Protein AF-A0A1I6FWN5-F1 (afdb_monomer_lite)

Radius of gyration: 14.23 Å; chains: 1; bounding box: 28×40×37 Å

Foldseek 3Di:
DPDDDPPPPPVVPQQWFAQPQARDTDQFQQLCCLCPVGPGPGNHPVVSCVVCVPGDRHGPVVVVVVD

Organism: NCBI:txid555875

Sequence (67 aa):
MLGDSPFDDRIADVHYVACRECGHLFETIEDDHLTGDCPGAVTTQVEYARQYPDAPLATRESVERSA

Structure (mmCIF, N/CA/C/O backbone):
data_AF-A0A1I6FWN5-F1
#
_entry.id   AF-A0A1I6FWN5-F1
#
loop_
_atom_site.group_PDB
_atom_site.id
_atom_site.type_symbol
_atom_site.label_atom_id
_atom_site.label_alt_id
_atom_site.label_comp_id
_atom_site.label_asym_id
_atom_site.label_entity_id
_atom_site.label_seq_id
_atom_site.pdbx_PDB_ins_code
_atom_site.Cartn_x
_atom_site.Cartn_y
_atom_site.Cartn_z
_atom_site.occupancy
_atom_site.B_iso_or_equiv
_atom_site.auth_seq_id
_atom_site.auth_comp_id
_atom_site.auth_asym_id
_atom_site.auth_atom_id
_atom_site.pdbx_PDB_model_num
ATOM 1 N N . MET A 1 1 ? 18.826 -23.729 -27.746 1.00 43.09 1 MET A N 1
ATOM 2 C CA . MET A 1 1 ? 17.618 -23.920 -26.923 1.00 43.09 1 MET A CA 1
ATOM 3 C C . MET A 1 1 ? 17.266 -22.554 -26.363 1.00 43.09 1 MET A C 1
ATOM 5 O O . MET A 1 1 ? 18.078 -22.003 -25.637 1.00 43.09 1 MET A O 1
ATOM 9 N N . LEU A 1 2 ? 16.168 -21.953 -26.824 1.00 55.06 2 LEU A N 1
ATOM 10 C CA . LEU A 1 2 ? 15.666 -20.677 -26.307 1.00 55.06 2 LEU A CA 1
ATOM 11 C C . LEU A 1 2 ? 14.931 -20.994 -25.007 1.00 55.06 2 LEU A C 1
ATOM 13 O O . LEU A 1 2 ? 13.841 -21.554 -25.045 1.00 55.06 2 LEU A O 1
ATOM 17 N N . GLY A 1 3 ? 15.579 -20.742 -23.880 1.00 56.91 3 GLY A N 1
ATOM 18 C CA . GLY A 1 3 ? 15.050 -21.090 -22.572 1.00 56.91 3 GLY A CA 1
ATOM 19 C C . GLY A 1 3 ? 15.859 -20.392 -21.503 1.00 56.91 3 GLY A C 1
ATOM 20 O O . GLY A 1 3 ? 16.843 -20.947 -21.040 1.00 56.91 3 GLY A O 1
ATOM 21 N N . ASP A 1 4 ? 15.479 -19.153 -21.227 1.00 46.75 4 ASP A N 1
ATOM 22 C CA . ASP A 1 4 ? 15.264 -18.646 -19.875 1.00 46.75 4 ASP A CA 1
ATOM 23 C C . ASP A 1 4 ? 14.625 -17.270 -20.071 1.00 46.75 4 ASP A C 1
ATOM 25 O O . ASP A 1 4 ? 15.289 -16.309 -20.452 1.00 46.75 4 ASP A O 1
ATOM 29 N N . SER A 1 5 ? 13.298 -17.204 -19.989 1.00 52.38 5 SER A N 1
ATOM 30 C CA . SER A 1 5 ? 12.629 -15.923 -19.812 1.00 52.38 5 SER A CA 1
ATOM 31 C C . SER A 1 5 ? 12.882 -15.536 -18.362 1.00 52.38 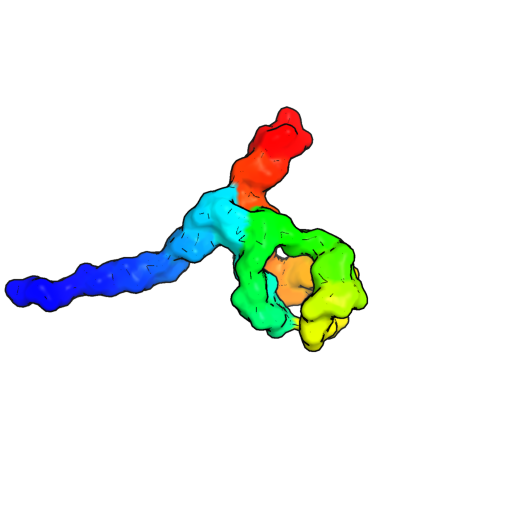5 SER A C 1
ATOM 33 O O . SER A 1 5 ? 12.285 -16.178 -17.493 1.00 52.38 5 SER A O 1
ATOM 35 N N . PRO A 1 6 ? 13.707 -14.515 -18.062 1.00 55.44 6 PRO A N 1
ATOM 36 C CA . PRO A 1 6 ? 13.617 -13.894 -16.766 1.00 55.44 6 PRO A CA 1
ATOM 37 C C . PRO A 1 6 ? 12.267 -13.183 -16.788 1.00 55.44 6 PRO A C 1
ATOM 39 O O . PRO A 1 6 ? 12.137 -12.063 -17.278 1.00 55.44 6 PRO A O 1
ATOM 42 N N . PHE A 1 7 ? 11.224 -13.855 -16.303 1.00 49.28 7 PHE A N 1
ATOM 43 C CA . PHE A 1 7 ? 10.161 -13.142 -15.615 1.00 49.28 7 PHE A CA 1
ATOM 44 C C . PHE A 1 7 ? 10.842 -12.545 -14.394 1.00 49.28 7 PHE A C 1
ATOM 46 O O . PHE A 1 7 ? 10.949 -13.147 -13.330 1.00 49.28 7 PHE A O 1
ATOM 53 N N . ASP A 1 8 ? 11.474 -11.418 -14.678 1.00 48.56 8 ASP A N 1
ATOM 54 C CA . ASP A 1 8 ? 12.164 -10.553 -13.773 1.00 48.56 8 ASP A CA 1
ATOM 55 C C . ASP A 1 8 ? 11.087 -10.075 -12.802 1.00 48.56 8 ASP A C 1
ATOM 57 O O . ASP A 1 8 ? 10.317 -9.154 -13.063 1.00 48.56 8 ASP A O 1
ATOM 61 N N . ASP A 1 9 ? 11.020 -10.770 -11.672 1.00 47.56 9 ASP A N 1
ATOM 62 C CA . ASP A 1 9 ? 10.363 -10.373 -10.426 1.00 47.56 9 ASP A CA 1
ATOM 63 C C . ASP A 1 9 ? 11.022 -9.095 -9.851 1.00 47.56 9 ASP A C 1
ATOM 65 O O . ASP A 1 9 ? 11.181 -8.932 -8.647 1.00 47.56 9 ASP A O 1
ATOM 69 N N . ARG A 1 10 ? 11.511 -8.197 -10.718 1.00 50.22 10 ARG A N 1
ATOM 70 C CA . ARG A 1 10 ? 12.103 -6.904 -10.374 1.00 50.22 10 ARG A CA 1
ATOM 71 C C . ARG A 1 10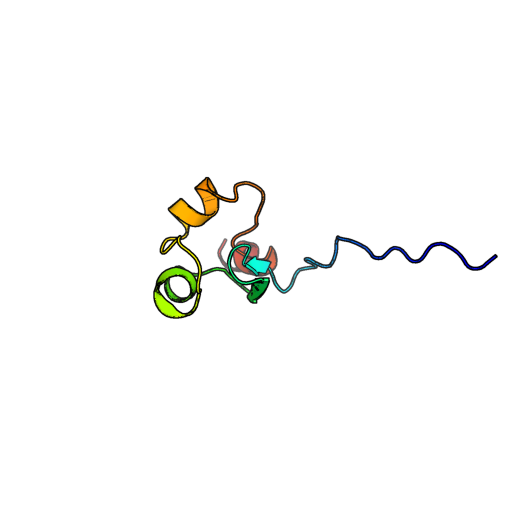 ? 11.424 -5.743 -11.084 1.00 50.22 10 ARG A C 1
ATOM 73 O O . ARG A 1 10 ? 11.716 -4.612 -10.722 1.00 50.22 10 ARG A O 1
ATOM 80 N N . ILE A 1 11 ? 10.391 -5.986 -11.906 1.00 48.00 11 ILE A N 1
ATOM 81 C CA . ILE A 1 11 ? 9.470 -4.929 -12.363 1.00 48.00 11 ILE A CA 1
ATOM 82 C C . ILE A 1 11 ? 8.481 -4.500 -11.253 1.00 48.00 11 ILE A C 1
ATOM 84 O O . ILE A 1 11 ? 7.300 -4.266 -11.485 1.00 48.00 11 ILE A O 1
ATOM 88 N N . ALA A 1 12 ? 8.971 -4.333 -10.027 1.00 50.94 12 ALA A N 1
ATOM 89 C CA . ALA A 1 12 ? 8.604 -3.164 -9.234 1.00 50.94 12 ALA A CA 1
ATOM 90 C C . ALA A 1 12 ? 9.579 -2.032 -9.633 1.00 50.94 12 ALA A C 1
ATOM 92 O O . ALA A 1 12 ? 10.296 -1.465 -8.809 1.00 50.94 12 ALA A O 1
ATOM 93 N N . ASP A 1 13 ? 9.699 -1.799 -10.946 1.00 55.06 13 ASP A N 1
ATOM 94 C CA . ASP A 1 13 ? 10.725 -0.957 -11.557 1.00 55.06 13 ASP A CA 1
ATOM 95 C C . ASP A 1 13 ? 10.237 0.491 -11.518 1.00 55.06 13 ASP A C 1
AT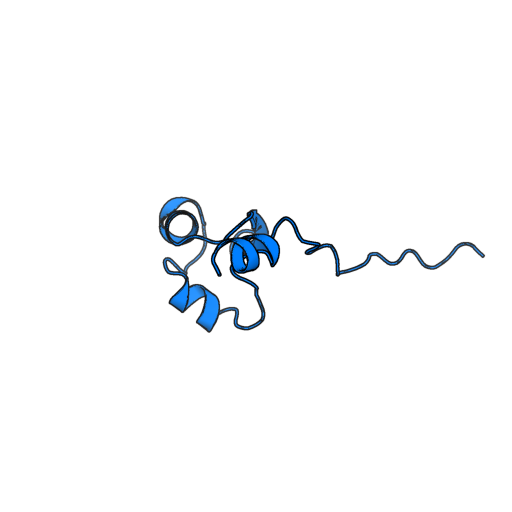OM 97 O O . ASP A 1 13 ? 9.380 0.899 -12.301 1.00 55.06 13 ASP A O 1
ATOM 101 N N . VAL A 1 14 ? 10.805 1.246 -10.576 1.00 59.72 14 VAL A N 1
ATOM 102 C CA . VAL A 1 14 ? 11.012 2.709 -10.564 1.00 59.72 14 VAL A CA 1
ATOM 103 C C . VAL A 1 14 ? 9.773 3.620 -10.545 1.00 59.72 14 VAL A C 1
ATOM 105 O O . VAL A 1 14 ? 9.842 4.689 -9.949 1.00 59.72 14 VAL A O 1
ATOM 108 N N . HIS A 1 15 ? 8.640 3.216 -11.115 1.00 69.56 15 HIS A N 1
ATOM 109 C CA . HIS A 1 15 ? 7.487 4.088 -11.353 1.00 69.56 15 HIS A CA 1
ATOM 110 C C . HIS A 1 15 ? 6.248 3.732 -10.537 1.00 69.56 15 HIS A C 1
ATOM 112 O O . HIS A 1 15 ? 5.437 4.620 -10.289 1.00 69.56 15 HIS A O 1
ATOM 118 N N . TYR A 1 16 ? 6.113 2.486 -10.070 1.00 79.81 16 TYR A N 1
ATOM 119 C CA . TYR A 1 16 ? 4.958 2.078 -9.268 1.00 79.81 16 TYR A CA 1
ATOM 120 C C . TYR A 1 16 ? 5.327 1.080 -8.163 1.00 79.81 16 TYR A C 1
ATOM 122 O O . TYR A 1 16 ? 6.190 0.220 -8.335 1.00 79.81 16 TYR A O 1
ATOM 130 N N . VAL A 1 17 ? 4.628 1.183 -7.036 1.00 85.50 17 VAL A N 1
ATOM 131 C CA . VAL A 1 17 ? 4.604 0.255 -5.906 1.00 85.50 17 VAL A CA 1
ATOM 132 C C . VAL A 1 17 ? 3.265 -0.480 -5.867 1.00 85.50 17 VAL A C 1
ATOM 134 O O . VAL A 1 17 ? 2.207 0.102 -6.102 1.00 85.50 17 VAL A O 1
ATOM 137 N N . ALA A 1 18 ? 3.300 -1.780 -5.583 1.00 86.62 18 ALA A N 1
ATOM 138 C CA . ALA A 1 18 ? 2.093 -2.592 -5.471 1.00 86.62 18 ALA A CA 1
ATOM 139 C C . ALA A 1 18 ? 1.554 -2.575 -4.037 1.00 86.62 18 ALA A C 1
ATOM 141 O O . ALA A 1 18 ? 2.268 -2.937 -3.096 1.00 86.62 18 ALA A O 1
ATOM 142 N N . CYS A 1 19 ? 0.277 -2.229 -3.876 1.00 86.94 19 CYS A N 1
ATOM 143 C CA . CYS A 1 19 ? -0.426 -2.413 -2.616 1.00 86.94 19 CYS A CA 1
ATOM 144 C C . CYS A 1 19 ? -0.568 -3.913 -2.332 1.00 86.94 19 CYS A C 1
ATOM 146 O O . CYS A 1 19 ? -1.099 -4.664 -3.146 1.00 86.94 19 CYS A O 1
ATOM 148 N N . ARG A 1 20 ? -0.098 -4.375 -1.174 1.00 86.62 20 ARG A N 1
ATOM 149 C CA . ARG A 1 20 ? -0.131 -5.792 -0.788 1.00 86.62 20 ARG A CA 1
ATOM 150 C C . ARG A 1 20 ? -1.523 -6.259 -0.389 1.00 86.62 20 ARG A C 1
ATOM 152 O O . ARG A 1 20 ? -1.784 -7.455 -0.453 1.00 86.62 20 ARG A O 1
ATOM 159 N N . GLU A 1 21 ? -2.403 -5.334 -0.020 1.00 86.75 21 GLU A N 1
ATOM 160 C CA . GLU A 1 21 ? -3.775 -5.659 0.364 1.00 86.75 21 GLU A CA 1
ATOM 161 C C . GLU A 1 21 ? -4.686 -5.851 -0.848 1.00 86.75 21 GLU A C 1
ATOM 163 O O . GLU A 1 21 ? -5.436 -6.822 -0.910 1.00 86.75 21 GLU A O 1
ATOM 168 N N . CYS A 1 22 ? -4.606 -4.952 -1.831 1.00 86.25 22 CYS A N 1
ATOM 169 C CA . CYS A 1 22 ? -5.509 -4.960 -2.983 1.00 86.25 22 CYS A CA 1
ATOM 170 C C . CYS A 1 22 ? -4.838 -5.349 -4.307 1.00 86.25 22 CYS A C 1
ATOM 172 O O . CYS A 1 22 ? -5.525 -5.627 -5.285 1.00 86.25 22 CYS A O 1
ATOM 174 N N . GLY A 1 23 ? -3.505 -5.385 -4.359 1.00 85.81 23 GLY A N 1
ATOM 175 C CA . GLY A 1 23 ? -2.731 -5.708 -5.560 1.00 85.81 23 GLY A CA 1
ATOM 176 C C . GLY A 1 23 ? -2.653 -4.581 -6.595 1.00 85.81 23 GLY A C 1
ATOM 177 O O . GLY A 1 23 ? -2.016 -4.767 -7.630 1.00 85.81 23 GLY A O 1
ATOM 178 N N . HIS A 1 24 ? -3.278 -3.425 -6.346 1.00 85.62 24 HIS A N 1
ATOM 179 C CA . HIS A 1 24 ? -3.226 -2.281 -7.257 1.00 85.62 24 HIS A CA 1
ATOM 180 C C . HIS A 1 24 ? -1.859 -1.590 -7.225 1.00 85.62 24 HIS A C 1
ATOM 182 O O . HIS A 1 24 ? -1.183 -1.549 -6.196 1.00 85.62 24 HIS A O 1
ATOM 188 N N . LEU A 1 25 ? -1.464 -1.048 -8.375 1.00 86.06 25 LEU A N 1
ATOM 189 C CA . LEU A 1 25 ? -0.208 -0.330 -8.563 1.00 86.06 25 LEU A CA 1
ATOM 190 C C . LEU A 1 25 ? -0.433 1.172 -8.367 1.00 86.06 25 LEU A C 1
ATOM 192 O O . LEU A 1 25 ? -1.307 1.751 -9.010 1.00 86.06 25 LEU A O 1
ATOM 196 N N . PHE A 1 26 ? 0.384 1.792 -7.522 1.00 85.62 26 PHE A N 1
ATOM 197 C CA . PHE A 1 26 ? 0.350 3.220 -7.203 1.00 85.62 26 PHE A CA 1
ATOM 198 C C . PHE A 1 26 ? 1.745 3.819 -7.321 1.00 85.62 26 PHE A C 1
ATOM 200 O O . PHE A 1 26 ? 2.727 3.111 -7.159 1.00 85.62 26 PHE A O 1
ATOM 207 N N . GLU A 1 27 ? 1.873 5.119 -7.570 1.00 83.81 27 GLU A N 1
ATOM 208 C CA . GLU A 1 27 ? 3.186 5.786 -7.489 1.00 83.81 27 GLU A CA 1
ATOM 209 C C . GLU A 1 27 ? 3.663 5.879 -6.026 1.00 83.81 27 GLU A C 1
ATOM 211 O O . GLU A 1 27 ? 4.845 5.689 -5.727 1.00 83.81 27 GLU A O 1
ATOM 216 N N . THR A 1 28 ? 2.710 6.092 -5.113 1.00 85.75 28 THR A N 1
ATOM 217 C CA . THR A 1 28 ? 2.890 6.121 -3.660 1.00 85.75 28 THR A CA 1
ATOM 218 C C . THR A 1 28 ? 1.639 5.543 -2.989 1.00 85.75 28 THR A C 1
ATOM 220 O O . THR A 1 28 ? 0.520 5.877 -3.369 1.00 85.75 28 THR A O 1
ATOM 223 N N . ILE A 1 29 ? 1.817 4.677 -1.992 1.00 86.25 29 ILE A N 1
ATOM 224 C CA . ILE A 1 29 ? 0.766 4.206 -1.086 1.00 86.25 29 ILE A CA 1
ATOM 225 C C . ILE A 1 29 ? 0.511 5.316 -0.062 1.00 86.25 29 ILE A C 1
ATOM 227 O O . ILE A 1 29 ? 1.257 5.466 0.904 1.00 86.25 29 ILE A O 1
ATOM 231 N N . GLU A 1 30 ? -0.535 6.104 -0.282 1.00 86.25 30 GLU A N 1
ATOM 232 C CA . GLU A 1 30 ? -0.949 7.168 0.635 1.00 86.25 30 GLU A CA 1
ATOM 233 C C . GLU A 1 30 ? -2.026 6.684 1.614 1.00 86.25 30 GLU A C 1
ATOM 235 O O . GLU A 1 30 ? -2.765 5.738 1.331 1.00 86.25 30 GLU A O 1
ATOM 240 N N . ASP A 1 31 ? -2.161 7.365 2.757 1.00 85.12 31 ASP A N 1
ATOM 241 C CA . ASP A 1 31 ? -3.219 7.063 3.730 1.00 85.12 31 ASP A CA 1
ATOM 242 C C . ASP A 1 31 ? -4.615 7.205 3.106 1.00 85.12 31 ASP A C 1
ATOM 244 O O . ASP A 1 31 ? -5.511 6.446 3.453 1.00 85.12 31 ASP A O 1
ATOM 248 N N . ASP A 1 32 ? -4.804 8.115 2.146 1.00 85.88 32 ASP A N 1
ATOM 249 C CA . ASP A 1 32 ? -6.084 8.286 1.444 1.00 85.88 32 ASP A CA 1
ATOM 250 C C . ASP A 1 32 ? -6.510 7.002 0.712 1.00 85.88 32 ASP A C 1
ATOM 252 O O . ASP A 1 32 ? -7.638 6.530 0.874 1.00 85.88 32 ASP A O 1
ATOM 256 N N . HIS A 1 33 ? -5.565 6.355 0.015 1.00 86.38 33 HIS A N 1
ATOM 257 C CA . HIS A 1 33 ? -5.801 5.047 -0.592 1.00 86.38 33 HIS A CA 1
ATOM 258 C C . HIS A 1 33 ? -6.161 4.002 0.472 1.00 86.38 33 HIS A C 1
ATOM 260 O O . HIS A 1 33 ? -7.164 3.303 0.326 1.00 86.38 33 HIS A O 1
ATOM 266 N N . LEU A 1 34 ? -5.369 3.916 1.546 1.00 84.69 34 LEU A N 1
ATOM 267 C CA . LEU A 1 34 ? -5.555 2.933 2.618 1.00 84.69 34 LEU A CA 1
ATOM 268 C C . LEU A 1 34 ? -6.881 3.120 3.375 1.00 84.69 34 LEU A C 1
ATOM 270 O O . LEU A 1 34 ? -7.495 2.147 3.796 1.00 84.69 34 LEU A O 1
ATOM 274 N N . THR A 1 35 ? -7.353 4.357 3.534 1.00 84.31 35 THR A N 1
ATOM 275 C CA . THR A 1 35 ? -8.574 4.657 4.298 1.00 84.31 35 THR A CA 1
ATOM 276 C C . THR A 1 35 ? -9.846 4.572 3.446 1.00 84.31 35 THR A C 1
ATOM 278 O O . THR A 1 35 ? -10.927 4.356 3.993 1.00 84.31 35 THR A O 1
ATOM 281 N N . GLY A 1 36 ? -9.746 4.790 2.130 1.00 79.06 36 GLY A N 1
ATOM 282 C CA . GLY A 1 36 ? -10.906 4.972 1.252 1.00 79.06 36 GLY A CA 1
ATOM 283 C C . GLY A 1 36 ? -11.130 3.862 0.226 1.00 79.06 36 GLY A C 1
ATOM 284 O O . GLY A 1 36 ? -12.213 3.282 0.175 1.00 79.06 36 GLY A O 1
ATOM 285 N N . ASP A 1 37 ? -10.130 3.606 -0.619 1.00 78.25 37 ASP A N 1
ATOM 286 C CA . ASP A 1 37 ? -10.285 2.809 -1.850 1.00 78.25 37 ASP A CA 1
ATOM 287 C C . ASP A 1 37 ? -9.674 1.403 -1.735 1.00 78.25 37 ASP A C 1
ATOM 289 O O . ASP A 1 37 ? -9.935 0.515 -2.548 1.00 78.25 37 ASP A O 1
ATOM 293 N N . CYS A 1 38 ? -8.874 1.161 -0.696 1.00 82.50 38 CYS A N 1
ATOM 294 C CA . CYS A 1 38 ? -8.314 -0.149 -0.428 1.00 82.50 38 CYS A CA 1
ATOM 295 C C . CYS A 1 38 ? -9.346 -1.055 0.282 1.00 82.50 38 CYS A C 1
ATOM 297 O O . CYS A 1 38 ? -9.795 -0.716 1.374 1.00 82.50 38 CYS A O 1
ATOM 299 N N . PRO A 1 39 ? -9.679 -2.255 -0.245 1.00 82.25 39 PRO A N 1
ATOM 300 C CA . PRO A 1 39 ? -10.457 -3.277 0.477 1.00 82.25 39 PRO A CA 1
ATOM 301 C C . PRO A 1 39 ? -9.702 -3.911 1.660 1.00 82.25 39 PRO A C 1
ATOM 303 O O . PRO A 1 39 ? -10.172 -4.883 2.254 1.00 82.25 39 PRO A O 1
ATOM 306 N N . GLY A 1 40 ? -8.502 -3.413 1.933 1.00 80.00 40 GLY A N 1
ATOM 307 C CA . GLY A 1 40 ? -7.609 -3.873 2.968 1.00 80.00 40 GLY A CA 1
ATOM 308 C C . GLY A 1 40 ? -8.048 -3.516 4.387 1.00 80.00 40 GLY A C 1
ATOM 309 O O . GLY A 1 40 ? -8.992 -2.760 4.609 1.00 80.00 40 GLY A O 1
ATOM 310 N N . ALA A 1 41 ? -7.380 -4.116 5.366 1.00 83.12 41 ALA A N 1
ATOM 311 C CA . ALA A 1 41 ? -7.643 -3.887 6.779 1.00 83.12 41 ALA A CA 1
ATOM 312 C C . ALA A 1 41 ? -6.831 -2.720 7.354 1.00 83.12 41 ALA A C 1
ATOM 314 O O . ALA A 1 41 ? -7.198 -2.212 8.416 1.00 83.12 41 ALA A O 1
ATOM 315 N N . VAL A 1 42 ? -5.728 -2.319 6.710 1.00 86.12 42 VAL A N 1
ATOM 316 C CA . VAL A 1 42 ? -4.918 -1.204 7.201 1.00 86.12 42 VAL A CA 1
ATOM 317 C C . VAL A 1 42 ? -5.388 0.109 6.595 1.00 86.12 42 VAL A C 1
ATOM 319 O O . VAL A 1 42 ? -5.589 0.226 5.393 1.00 86.12 42 VAL A O 1
ATOM 322 N N . THR A 1 43 ? -5.531 1.120 7.447 1.00 85.94 43 THR A N 1
ATOM 323 C CA . THR A 1 43 ? -5.996 2.454 7.043 1.00 85.94 43 THR A CA 1
ATOM 324 C C . THR A 1 43 ? -4.903 3.508 7.138 1.00 85.94 43 THR A C 1
ATOM 326 O O . THR A 1 43 ? -5.097 4.637 6.704 1.00 85.94 43 THR A O 1
ATOM 329 N N . THR A 1 44 ? -3.736 3.148 7.681 1.00 86.19 44 THR A N 1
ATOM 330 C CA . THR A 1 44 ? -2.600 4.058 7.829 1.00 86.19 44 THR A CA 1
ATOM 331 C C . THR A 1 44 ? -1.309 3.463 7.280 1.00 86.19 44 THR A C 1
ATOM 333 O O . THR A 1 44 ? -1.061 2.258 7.386 1.00 86.19 44 THR A O 1
ATOM 336 N N . GLN A 1 45 ? -0.426 4.316 6.760 1.00 86.25 45 GLN A N 1
ATOM 337 C CA . GLN A 1 45 ? 0.896 3.923 6.262 1.00 86.25 45 GLN A CA 1
ATOM 338 C C . GLN A 1 45 ? 1.749 3.268 7.354 1.00 86.25 45 GLN A C 1
ATOM 340 O O . GLN A 1 45 ? 2.538 2.367 7.075 1.00 86.25 45 GLN A O 1
ATOM 345 N N . VAL A 1 46 ? 1.581 3.683 8.615 1.00 87.12 46 VAL A N 1
ATOM 346 C CA . VAL A 1 46 ? 2.301 3.101 9.759 1.00 87.12 46 VAL A CA 1
ATOM 347 C C . VAL A 1 46 ? 1.876 1.654 9.997 1.00 87.12 46 VAL A C 1
ATOM 349 O O . VAL A 1 46 ? 2.724 0.796 10.243 1.00 87.12 46 VAL A O 1
ATOM 352 N N . GLU A 1 47 ? 0.577 1.367 9.938 1.00 87.75 47 GLU A N 1
ATOM 353 C CA . GLU A 1 47 ? 0.062 0.002 10.063 1.00 87.75 47 GLU A CA 1
ATOM 354 C C . GLU A 1 47 ? 0.436 -0.842 8.850 1.00 87.7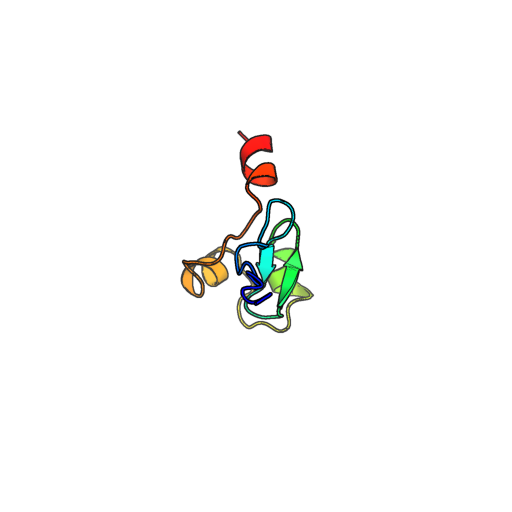5 47 GLU A C 1
ATOM 356 O O . GLU A 1 47 ? 0.902 -1.970 9.022 1.00 87.75 47 GLU A O 1
ATOM 361 N N . TYR A 1 48 ? 0.333 -0.269 7.649 1.00 86.75 48 TYR A N 1
ATOM 362 C CA . TYR A 1 48 ? 0.772 -0.906 6.414 1.00 86.75 48 TYR A CA 1
ATOM 363 C C . TYR A 1 48 ? 2.249 -1.309 6.487 1.00 86.75 48 TYR A C 1
ATOM 365 O O . TYR A 1 48 ? 2.579 -2.466 6.255 1.00 86.75 48 TYR A O 1
ATOM 373 N N . ALA A 1 49 ? 3.139 -0.401 6.898 1.00 85.88 49 ALA A N 1
ATOM 374 C CA . ALA A 1 49 ? 4.569 -0.678 7.037 1.00 85.88 49 ALA A CA 1
ATOM 375 C C . ALA A 1 49 ? 4.880 -1.697 8.145 1.00 85.88 49 ALA A C 1
ATOM 377 O O . ALA A 1 49 ? 5.830 -2.467 8.035 1.00 85.88 49 ALA A O 1
ATOM 378 N N . ARG A 1 50 ? 4.085 -1.736 9.225 1.00 88.62 50 ARG A N 1
ATOM 379 C CA . ARG A 1 50 ? 4.223 -2.771 10.266 1.00 88.62 50 ARG A CA 1
ATOM 380 C C . ARG A 1 50 ? 3.798 -4.147 9.769 1.00 88.62 50 ARG A C 1
ATOM 382 O O . ARG A 1 50 ? 4.401 -5.140 10.165 1.00 88.62 50 ARG A O 1
ATOM 389 N N . GLN A 1 51 ? 2.746 -4.205 8.959 1.00 87.81 51 GLN A N 1
ATOM 390 C CA . GLN A 1 51 ? 2.200 -5.450 8.429 1.00 87.81 51 GLN A CA 1
ATOM 391 C C . GLN A 1 51 ? 3.018 -5.972 7.239 1.00 87.81 51 GLN A C 1
ATOM 393 O O . GLN A 1 51 ? 3.197 -7.181 7.098 1.00 87.81 51 GLN A O 1
ATOM 398 N N . TYR A 1 52 ? 3.569 -5.061 6.436 1.00 85.56 52 TYR A N 1
ATOM 399 C CA . TYR A 1 52 ? 4.366 -5.333 5.244 1.00 85.56 52 TYR A CA 1
ATOM 400 C C . TYR A 1 52 ? 5.716 -4.590 5.305 1.00 85.56 52 TYR A C 1
ATOM 402 O O . TYR A 1 52 ? 5.931 -3.646 4.545 1.00 85.56 52 TYR A O 1
ATOM 410 N N . PRO A 1 53 ? 6.650 -5.005 6.182 1.00 82.19 53 PRO A N 1
ATOM 411 C CA . PRO A 1 53 ? 7.931 -4.312 6.370 1.00 82.19 53 PRO A CA 1
ATOM 412 C C . PRO A 1 53 ? 8.843 -4.349 5.134 1.00 82.19 53 PRO A C 1
ATOM 414 O O . PRO A 1 53 ? 9.675 -3.463 4.963 1.00 82.19 53 PRO A O 1
ATOM 417 N N . ASP A 1 54 ? 8.672 -5.347 4.266 1.00 81.75 54 ASP A N 1
ATOM 418 C CA . ASP A 1 54 ? 9.408 -5.479 3.004 1.00 81.75 54 ASP A CA 1
ATOM 419 C C . ASP A 1 54 ? 8.728 -4.759 1.821 1.00 81.75 54 ASP A C 1
ATOM 421 O O . ASP A 1 54 ? 9.270 -4.750 0.716 1.00 81.75 54 ASP A O 1
ATOM 425 N N . ALA A 1 55 ? 7.535 -4.174 2.008 1.00 81.38 55 ALA A N 1
ATOM 426 C CA . ALA A 1 55 ? 6.811 -3.495 0.936 1.00 81.38 55 ALA A CA 1
ATOM 427 C C . ALA A 1 55 ? 7.155 -1.994 0.896 1.00 81.38 55 ALA A C 1
ATOM 429 O O . ALA A 1 55 ? 6.904 -1.284 1.873 1.00 81.38 55 ALA A O 1
ATOM 430 N N . PRO A 1 56 ? 7.688 -1.473 -0.224 1.00 79.12 56 PRO A N 1
ATOM 431 C CA . PRO A 1 56 ? 7.934 -0.044 -0.360 1.00 79.12 56 PRO A CA 1
ATOM 432 C C . PRO A 1 56 ? 6.608 0.725 -0.420 1.00 79.12 56 PRO A C 1
ATOM 434 O O . PRO A 1 56 ? 5.713 0.384 -1.190 1.00 79.12 56 PRO A O 1
ATOM 437 N N . LEU A 1 57 ? 6.502 1.787 0.382 1.00 81.31 57 LEU A N 1
ATOM 438 C CA . LEU A 1 57 ? 5.361 2.711 0.361 1.00 81.31 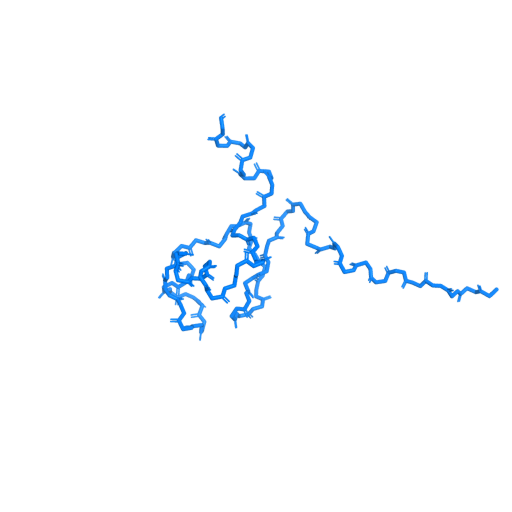57 LEU A CA 1
ATOM 439 C C . LEU A 1 57 ? 5.424 3.697 -0.810 1.00 81.31 57 LEU A C 1
ATOM 441 O O . LEU A 1 57 ? 4.404 4.249 -1.191 1.00 81.31 57 LEU A O 1
ATOM 445 N N . ALA A 1 58 ? 6.600 3.937 -1.383 1.00 79.38 58 ALA A N 1
ATOM 446 C CA . ALA A 1 58 ? 6.790 4.888 -2.470 1.00 79.38 58 ALA A CA 1
ATOM 447 C C . ALA A 1 58 ? 7.890 4.414 -3.415 1.00 79.38 58 ALA A C 1
ATOM 449 O O . ALA A 1 58 ? 8.787 3.657 -3.026 1.00 79.38 58 ALA A O 1
ATOM 450 N N . THR A 1 59 ? 7.842 4.895 -4.651 1.00 75.00 59 THR A N 1
ATOM 451 C CA . THR A 1 59 ? 8.936 4.725 -5.607 1.00 75.00 59 THR A CA 1
ATOM 452 C C . THR A 1 59 ? 10.178 5.513 -5.189 1.00 75.00 59 THR A C 1
ATOM 454 O O . THR A 1 59 ? 10.104 6.503 -4.457 1.00 75.00 59 THR A O 1
ATOM 457 N N . ARG A 1 60 ? 11.350 5.095 -5.684 1.00 67.62 60 ARG A N 1
ATOM 458 C CA . ARG A 1 60 ? 12.623 5.792 -5.429 1.00 67.62 60 ARG A CA 1
ATOM 459 C C . ARG A 1 60 ? 12.603 7.250 -5.906 1.00 67.62 60 ARG A C 1
ATOM 461 O O . ARG A 1 60 ? 13.030 8.123 -5.160 1.00 67.62 60 ARG A O 1
ATOM 468 N N . GLU A 1 61 ? 12.007 7.519 -7.066 1.00 66.56 61 GLU A N 1
ATOM 469 C CA . GLU A 1 61 ? 11.904 8.871 -7.635 1.00 66.56 61 GLU A CA 1
ATOM 470 C C . GLU A 1 61 ? 11.102 9.837 -6.743 1.00 66.56 61 GLU A C 1
ATOM 472 O O . GLU A 1 61 ? 11.478 11.001 -6.586 1.00 66.56 61 GLU A O 1
ATOM 477 N N . SER A 1 62 ? 10.010 9.364 -6.128 1.00 63.94 62 SER A N 1
ATOM 478 C CA . SER A 1 62 ? 9.199 10.164 -5.197 1.00 63.94 62 SER A CA 1
ATOM 479 C C . SER A 1 62 ? 9.976 10.537 -3.930 1.00 63.94 62 SER A C 1
ATOM 481 O O . SER A 1 62 ? 9.826 11.645 -3.407 1.00 63.94 62 SER A O 1
ATOM 483 N N . VAL A 1 63 ? 10.847 9.642 -3.455 1.00 62.97 63 VAL A N 1
ATOM 484 C CA . VAL A 1 63 ? 11.718 9.897 -2.299 1.00 62.97 63 VAL A CA 1
ATOM 485 C C . VAL A 1 63 ? 12.818 10.901 -2.656 1.00 62.97 63 VAL A C 1
ATOM 487 O O . VAL A 1 63 ? 13.048 11.844 -1.904 1.00 62.97 63 VAL A O 1
ATOM 490 N N . GLU A 1 64 ? 13.461 10.749 -3.816 1.00 59.69 64 GLU A N 1
ATOM 491 C CA . GLU A 1 64 ? 14.568 11.613 -4.257 1.00 59.69 64 GLU A CA 1
ATOM 492 C C . GLU A 1 64 ? 14.126 13.046 -4.593 1.00 59.69 64 GLU A C 1
ATOM 494 O O . GLU A 1 64 ? 14.896 13.986 -4.414 1.00 59.69 64 GLU A O 1
ATOM 499 N N . ARG A 1 65 ? 12.874 13.249 -5.023 1.00 57.25 65 ARG A N 1
ATOM 500 C CA . ARG A 1 65 ? 12.312 14.585 -5.300 1.00 57.25 65 ARG A CA 1
ATOM 501 C C . ARG A 1 65 ? 11.968 15.380 -4.033 1.00 57.25 65 ARG A C 1
ATOM 503 O O . ARG A 1 65 ? 11.776 16.59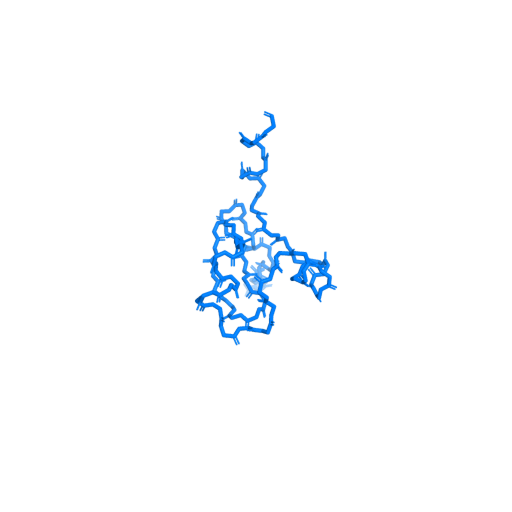1 -4.108 1.00 57.25 65 ARG A O 1
ATOM 510 N N . SER A 1 66 ? 11.863 14.702 -2.894 1.00 54.50 66 SER A N 1
ATOM 511 C CA . SER A 1 66 ? 11.426 15.284 -1.618 1.00 54.50 66 SER A CA 1
ATOM 512 C C . SER A 1 66 ? 12.591 15.648 -0.681 1.00 54.50 66 SER A C 1
ATOM 514 O O . SER A 1 66 ? 12.338 16.069 0.449 1.00 54.50 66 SER A O 1
ATOM 516 N N . ALA A 1 67 ? 13.841 15.458 -1.130 1.00 51.28 67 ALA A N 1
ATOM 517 C CA . ALA A 1 67 ? 15.076 15.668 -0.366 1.00 51.28 67 ALA A CA 1
ATOM 518 C C . ALA A 1 67 ? 15.734 17.036 -0.616 1.00 51.28 67 ALA A C 1
ATOM 520 O O . ALA A 1 67 ? 15.667 17.543 -1.759 1.00 51.28 67 ALA A O 1
#

Secondary structure (DSSP, 8-state):
--------TT---SS-EE-TTT--EESB--HHIIIII--SS--SHHHHHHH-TTS-SB-HHHHHTT-

pLDDT: mean 74.35, std 14.58, range [43.09, 88.62]